Protein AF-A0A2P6QGP0-F1 (afdb_monomer)

InterPro domains:
  IPR004733 Phosphoribosylformylglycinamidine cyclo-ligase [PTHR10520] (2-162)
  IPR010918 PurM-like, C-terminal domain [PF02769] (57-157)
  IPR016188 PurM-like, N-terminal domain [PF00586] (2-44)
  IPR036676 PurM-like, C-terminal domain superfamily [G3DSA:3.90.650.10] (51-165)
  IPR036676 PurM-like, C-terminal domain superfamily [SSF56042] (51-163)
  IPR036921 PurM-like, N-terminal domain superfamily [G3DSA:3.30.1330.10] (1-50)
  IPR036921 PurM-like, N-terminal domain superfamily [SSF55326] (2-49)

Solvent-accessible surface area (backbone atoms only — not comparable to full-atom values): 11336 Å² total; per-residue (Å²): 112,66,68,56,53,53,51,55,50,25,59,68,56,75,46,83,86,88,77,85,87,86,84,88,56,88,86,77,51,60,94,95,56,84,88,88,86,87,86,86,88,87,85,79,57,83,91,71,63,75,74,35,77,84,69,55,94,87,67,81,88,82,85,79,89,72,65,45,48,38,94,31,49,64,66,60,55,49,72,58,42,81,59,55,54,78,43,62,41,89,98,46,92,52,24,43,42,58,50,54,64,34,65,62,73,81,63,74,77,68,82,73,101,63,84,81,84,75,60,42,72,36,0,54,73,52,40,54,61,76,44,44,47,90,96,58,79,85,82,89,70,62,88,79,70,55,87,78,49,66,67,59,56,47,46,26,70,69,45,68,49,52,69,71,61,47,31,40,32,16,90

Radius of gyration: 18.66 Å; Cα contacts (8 Å, |Δi|>4): 159; chains: 1; bounding box: 43×44×46 Å

pLDDT: mean 85.74, std 7.28, range [58.62, 94.75]

Secondary structure (DSSP, 8-state):
-HHHHHHHHHHHHT-----------BTTBPTT-------------GGG---STT--TTPPP-PPPPSSSTTS-HHHHHHHH---TTPBPTTSS-BHHHHHTPPPP--TT---SS------TTHHHHHTGGGSPTT-------TTSS---HHHHHHHHHH---HHHHTTT--

Sequence (171 aa):
MVIKGIMDGCQQSDYALLGGETTEMPGFYAEGEYDLSGFVVGIVKKESVIDGKNILAGDVLIGLPSSGVHSNGFLLFLAHSGLSLKDQLLGNSVTLGEALMAPTVIYVKQQGKCEGYHITGGGLTDNIPRVFPKGRGAVIYKEDSWEVPTVFKWIQEVTRISLVLLAGVSN

Mean predicted aligned error: 6.16 Å

Foldseek 3Di:
DVVVVVVVLCVLLVHDDPDDDDDDDPPPDDVPDDDDDDDDDDDDDPVLDQQLPPDDPPDDDDDDDWLAQAPWDVVVLCVQQVDDQQPDQVPDPHGVVNSVPRHTDDCNPPDDPDRDWDAHAQAPVPGQVNRHDPPDGDDDDDPVPDDDDSSVVRSCVRRVDDVVVVRRGGD

Structure (mmCIF, N/CA/C/O backbone):
data_AF-A0A2P6QGP0-F1
#
_entry.id   AF-A0A2P6QGP0-F1
#
loop_
_atom_site.group_PDB
_atom_site.id
_atom_site.type_symbol
_atom_site.label_atom_id
_atom_site.label_alt_id
_atom_site.label_comp_id
_atom_site.label_asym_id
_atom_site.label_entity_id
_atom_site.label_seq_id
_atom_site.pdbx_PDB_ins_code
_atom_site.Cartn_x
_atom_site.Cartn_y
_atom_site.Cartn_z
_atom_site.occupancy
_atom_site.B_iso_or_equiv
_atom_site.auth_seq_id
_atom_site.auth_comp_id
_atom_site.auth_asym_id
_atom_site.auth_atom_id
_atom_site.pdbx_PDB_model_num
ATOM 1 N N . MET A 1 1 ? 9.609 -17.717 -7.842 1.00 73.69 1 MET A N 1
ATOM 2 C CA . MET A 1 1 ? 9.683 -16.262 -7.582 1.00 73.69 1 MET A CA 1
ATOM 3 C C . MET A 1 1 ? 8.361 -15.744 -7.017 1.00 73.69 1 MET A C 1
ATOM 5 O O . MET A 1 1 ? 8.373 -15.256 -5.899 1.00 73.69 1 MET A O 1
ATOM 9 N N . VAL A 1 2 ? 7.228 -15.975 -7.699 1.00 89.00 2 VAL A N 1
ATOM 10 C CA . VAL A 1 2 ? 5.877 -15.574 -7.239 1.00 89.00 2 VAL A CA 1
ATOM 11 C C . VAL A 1 2 ? 5.445 -16.265 -5.939 1.00 89.00 2 VAL A C 1
ATOM 13 O O . VAL A 1 2 ? 5.204 -15.587 -4.949 1.00 89.00 2 VAL A O 1
ATOM 16 N N . ILE A 1 3 ? 5.433 -17.606 -5.900 1.00 90.38 3 ILE A N 1
ATOM 17 C CA . ILE A 1 3 ? 5.014 -18.364 -4.702 1.00 90.38 3 ILE A CA 1
ATOM 18 C C . ILE A 1 3 ? 5.820 -17.968 -3.460 1.00 90.38 3 ILE A C 1
ATOM 20 O O . ILE A 1 3 ? 5.251 -17.787 -2.390 1.00 90.38 3 ILE A O 1
ATOM 24 N N . LYS A 1 4 ? 7.134 -17.759 -3.613 1.00 92.81 4 LYS A N 1
ATOM 25 C CA . LYS A 1 4 ? 7.990 -17.283 -2.521 1.00 92.81 4 LYS A CA 1
ATOM 26 C C . LYS A 1 4 ? 7.521 -15.921 -1.992 1.00 92.81 4 LYS A C 1
ATOM 28 O O . LYS A 1 4 ? 7.357 -15.787 -0.792 1.00 92.81 4 LYS A O 1
ATOM 33 N N . GLY A 1 5 ? 7.241 -14.955 -2.869 1.00 93.62 5 GLY A N 1
ATOM 34 C CA . GLY A 1 5 ? 6.728 -13.644 -2.455 1.00 93.62 5 GLY A CA 1
ATOM 35 C C . GLY A 1 5 ? 5.377 -13.723 -1.735 1.00 93.62 5 GLY A C 1
ATOM 36 O O . GLY A 1 5 ? 5.172 -13.028 -0.743 1.00 93.62 5 GLY A O 1
ATOM 37 N N . ILE A 1 6 ? 4.483 -14.617 -2.176 1.00 94.75 6 ILE A N 1
ATOM 38 C CA . ILE A 1 6 ? 3.208 -14.879 -1.486 1.00 94.75 6 ILE A CA 1
ATOM 39 C C . ILE A 1 6 ? 3.473 -15.430 -0.081 1.00 94.75 6 ILE A C 1
ATOM 41 O O . ILE A 1 6 ? 2.920 -14.923 0.892 1.00 94.75 6 ILE A O 1
ATOM 45 N N . MET A 1 7 ? 4.354 -16.428 0.042 1.00 93.56 7 MET A N 1
ATOM 46 C CA . MET A 1 7 ? 4.725 -17.010 1.335 1.00 93.56 7 MET A CA 1
ATOM 47 C C . MET A 1 7 ? 5.372 -15.982 2.272 1.00 93.56 7 MET A C 1
ATOM 49 O O . MET A 1 7 ? 5.006 -15.922 3.446 1.00 93.56 7 MET A O 1
ATOM 53 N N . ASP A 1 8 ? 6.271 -15.142 1.757 1.00 94.50 8 ASP A N 1
ATOM 54 C CA . ASP A 1 8 ? 6.914 -14.067 2.518 1.00 94.50 8 ASP A CA 1
ATOM 55 C C . ASP A 1 8 ? 5.864 -13.054 3.026 1.00 94.50 8 ASP A C 1
ATOM 57 O O . ASP A 1 8 ? 5.942 -12.580 4.163 1.00 94.50 8 ASP A O 1
ATOM 61 N N . GLY A 1 9 ? 4.842 -12.745 2.219 1.00 94.25 9 GLY A N 1
ATOM 62 C CA . GLY A 1 9 ? 3.718 -11.889 2.614 1.00 94.25 9 GLY A CA 1
ATOM 63 C C . GLY A 1 9 ? 2.802 -12.525 3.668 1.00 94.25 9 GLY A C 1
ATOM 64 O O . GLY A 1 9 ? 2.415 -11.869 4.642 1.00 94.25 9 GLY A O 1
ATOM 65 N N . CYS A 1 10 ? 2.505 -13.820 3.529 1.00 94.56 10 CYS A N 1
ATOM 66 C CA . CYS A 1 10 ? 1.780 -14.601 4.534 1.00 94.56 10 CYS A CA 1
ATOM 67 C C . CYS A 1 10 ? 2.520 -14.592 5.880 1.00 94.56 10 CYS A C 1
ATOM 69 O O . CYS A 1 10 ? 1.917 -14.306 6.913 1.00 94.56 10 CYS A O 1
ATOM 71 N N . GLN A 1 11 ? 3.839 -14.802 5.869 1.00 93.19 11 GLN A N 1
ATOM 72 C CA . GLN A 1 11 ? 4.672 -14.785 7.073 1.00 93.19 11 GLN A CA 1
ATOM 73 C C . GLN A 1 11 ? 4.710 -13.402 7.747 1.00 93.19 11 GLN A C 1
ATOM 75 O O . GLN A 1 11 ? 4.628 -13.292 8.976 1.00 93.19 11 GLN A O 1
ATOM 80 N N . GLN A 1 12 ? 4.802 -12.324 6.963 1.00 93.31 12 GLN A N 1
ATOM 81 C CA . GLN A 1 12 ? 4.716 -10.957 7.487 1.00 93.31 12 GLN A CA 1
ATOM 82 C C . GLN A 1 12 ? 3.365 -10.694 8.164 1.00 93.31 12 GLN A C 1
ATOM 84 O O . GLN A 1 12 ? 3.342 -10.098 9.243 1.00 93.31 12 GLN A O 1
ATOM 89 N N . SER A 1 13 ? 2.278 -11.204 7.579 1.00 91.25 13 SER A N 1
ATOM 90 C CA . SER A 1 13 ? 0.901 -11.059 8.077 1.00 91.25 13 SER A CA 1
ATOM 91 C C . SER A 1 13 ? 0.525 -12.004 9.221 1.00 91.25 13 SER A C 1
ATOM 93 O O . SER A 1 13 ? -0.535 -11.827 9.806 1.00 91.25 13 SER A O 1
ATOM 95 N N . ASP A 1 14 ? 1.365 -12.993 9.543 1.00 91.38 14 ASP A N 1
ATOM 96 C CA . ASP A 1 14 ? 1.015 -14.105 10.445 1.00 91.38 14 ASP A CA 1
ATOM 97 C C . ASP A 1 14 ? -0.212 -14.911 9.966 1.00 91.38 14 ASP A C 1
ATOM 99 O O . ASP A 1 14 ? -1.048 -15.366 10.745 1.00 91.38 14 ASP A O 1
ATOM 103 N N . TYR A 1 15 ? -0.335 -15.072 8.645 1.00 91.81 15 TYR A N 1
ATOM 104 C CA . TYR A 1 15 ? -1.400 -15.837 7.999 1.00 91.81 15 TYR A CA 1
ATOM 105 C C . TYR A 1 15 ? -0.872 -17.135 7.396 1.00 91.81 15 TYR A C 1
ATOM 107 O O . TYR A 1 15 ? 0.263 -17.217 6.927 1.00 91.81 15 TYR A O 1
ATOM 115 N N . ALA A 1 16 ? -1.733 -18.150 7.360 1.00 92.31 16 ALA A N 1
ATOM 116 C CA . ALA A 1 16 ? -1.457 -19.405 6.676 1.00 92.31 16 ALA A CA 1
ATOM 117 C C . ALA A 1 16 ? -1.901 -19.332 5.207 1.00 92.31 16 ALA A C 1
ATOM 119 O O . ALA A 1 16 ? -3.026 -18.926 4.910 1.00 92.31 16 ALA A O 1
ATOM 120 N N . LEU A 1 17 ? -1.041 -19.784 4.290 1.00 92.62 17 LEU A N 1
ATOM 121 C CA . LEU A 1 17 ? -1.421 -20.022 2.899 1.00 92.62 17 LEU A CA 1
ATOM 122 C C . LEU A 1 17 ? -2.140 -21.373 2.810 1.00 92.62 17 LEU A C 1
ATOM 124 O O . LEU A 1 17 ? -1.508 -22.421 2.916 1.00 92.62 17 LEU A O 1
ATOM 128 N N . LEU A 1 18 ? -3.463 -21.344 2.645 1.00 93.50 18 LEU A N 1
ATOM 129 C CA . LEU A 1 18 ? -4.287 -22.561 2.630 1.00 93.50 18 LEU A CA 1
ATOM 130 C C . LEU A 1 18 ? -4.237 -23.312 1.295 1.00 93.50 18 LEU A C 1
ATOM 132 O O . LEU A 1 18 ? -4.478 -24.515 1.253 1.00 93.50 18 LEU A O 1
ATOM 136 N N . GLY A 1 19 ? -3.934 -22.608 0.210 1.00 91.62 19 GLY A N 1
ATOM 137 C CA . GLY A 1 19 ? -3.873 -23.172 -1.128 1.00 91.62 19 GLY A CA 1
ATOM 138 C C . GLY A 1 19 ? -3.822 -22.084 -2.191 1.00 91.62 19 GLY A C 1
ATOM 139 O O . GLY A 1 19 ? -3.839 -20.892 -1.887 1.00 91.62 19 GLY A O 1
ATOM 140 N N . GLY A 1 20 ? -3.756 -22.519 -3.441 1.00 89.94 20 GLY A N 1
ATOM 141 C CA . GLY A 1 20 ? -3.785 -21.670 -4.621 1.00 89.94 20 GLY A CA 1
ATOM 142 C C . GLY A 1 20 ? -3.928 -22.532 -5.868 1.00 89.94 20 GLY A C 1
ATOM 143 O O . GLY A 1 20 ? -3.678 -23.737 -5.826 1.00 89.94 20 GLY A O 1
ATOM 144 N N . GLU A 1 21 ? -4.331 -21.908 -6.965 1.00 90.56 21 GLU A N 1
ATOM 145 C CA . GLU A 1 21 ? -4.449 -22.547 -8.271 1.00 90.56 21 GLU A CA 1
ATOM 146 C C . GLU A 1 21 ? -3.576 -21.795 -9.275 1.00 90.56 21 GLU A C 1
ATOM 148 O O . GLU A 1 21 ? -3.313 -20.601 -9.125 1.00 90.56 21 GLU A O 1
ATOM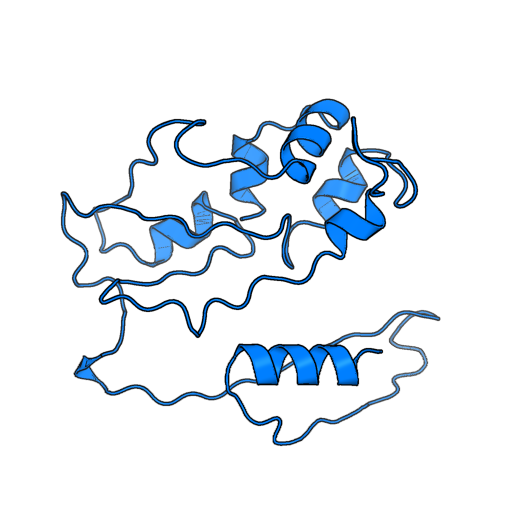 153 N N . THR A 1 22 ? -3.064 -22.507 -10.273 1.00 87.88 22 THR A N 1
ATOM 154 C CA . THR A 1 22 ? -2.336 -21.910 -11.393 1.00 87.88 22 THR A CA 1
ATOM 155 C C . THR A 1 22 ? -3.017 -22.360 -12.666 1.00 87.88 22 THR A C 1
ATOM 157 O O . THR A 1 22 ? -3.167 -23.559 -12.894 1.00 87.88 22 THR A O 1
ATOM 160 N N . THR A 1 23 ? -3.412 -21.392 -13.484 1.00 84.88 23 THR A N 1
ATOM 161 C CA . THR A 1 23 ? -4.119 -21.644 -14.736 1.00 84.88 23 THR A CA 1
ATOM 162 C C . THR A 1 23 ? -3.325 -21.041 -15.876 1.00 84.88 23 THR A C 1
ATOM 164 O O . THR A 1 23 ? -2.982 -19.861 -15.848 1.00 84.88 23 THR A O 1
ATOM 167 N N . GLU A 1 24 ? -3.057 -21.846 -16.897 1.00 83.50 24 GLU A N 1
ATOM 168 C CA . GLU A 1 24 ? -2.460 -21.375 -18.140 1.00 83.50 24 GLU A CA 1
ATOM 169 C C . GLU A 1 24 ? -3.579 -21.069 -19.138 1.00 83.50 24 GLU A C 1
ATOM 171 O O . GLU A 1 24 ? -4.389 -21.936 -19.468 1.00 83.50 24 GLU A O 1
ATOM 176 N N . MET A 1 25 ? -3.643 -19.823 -19.612 1.00 84.19 25 MET A N 1
ATOM 177 C CA . MET A 1 25 ? -4.639 -19.371 -20.591 1.00 84.19 25 MET A CA 1
ATOM 178 C C . MET A 1 25 ? -3.948 -18.937 -21.894 1.00 84.19 25 MET A C 1
ATOM 180 O O . MET A 1 25 ? -3.853 -17.735 -22.171 1.00 84.19 25 MET A O 1
ATOM 184 N N . PRO A 1 26 ? -3.428 -19.890 -22.696 1.00 77.44 26 PRO A N 1
ATOM 185 C CA . PRO A 1 26 ? -2.756 -19.572 -23.951 1.00 77.44 26 PRO A CA 1
ATOM 186 C C . PRO A 1 26 ? -3.716 -18.852 -24.906 1.00 77.44 26 PRO A C 1
ATOM 188 O O . PRO A 1 26 ? -4.833 -19.308 -25.148 1.00 77.44 26 PRO A O 1
ATOM 191 N N . GLY A 1 27 ? -3.281 -17.707 -25.435 1.00 81.75 27 GLY A N 1
ATOM 192 C CA . GLY A 1 27 ? -4.082 -16.847 -26.313 1.00 81.75 27 GLY A CA 1
ATOM 193 C C . GLY A 1 27 ? -4.949 -15.807 -25.595 1.00 81.75 27 GLY A C 1
ATOM 194 O O . GLY A 1 27 ? -5.520 -14.957 -26.274 1.00 81.75 27 GLY A O 1
ATOM 195 N N . PHE A 1 28 ? -5.036 -15.839 -24.259 1.00 88.69 28 PHE A N 1
ATOM 196 C CA . PHE A 1 28 ? -5.668 -14.770 -23.477 1.00 88.69 28 PHE A CA 1
ATOM 197 C C . PHE A 1 28 ? -4.643 -13.729 -23.008 1.00 88.69 28 PHE A C 1
ATOM 199 O O . PHE A 1 28 ? -4.840 -12.538 -23.229 1.00 88.69 28 PHE A O 1
ATOM 206 N N . TYR A 1 29 ? -3.537 -14.182 -22.410 1.00 88.12 29 TYR A N 1
ATOM 207 C CA . TYR A 1 29 ? -2.413 -13.322 -22.026 1.00 88.12 29 TYR A CA 1
ATOM 208 C C . TYR A 1 29 ? -1.354 -13.276 -23.130 1.00 88.12 29 TYR A C 1
ATOM 210 O O . TYR A 1 29 ? -1.130 -14.277 -23.821 1.00 88.12 29 TYR A O 1
ATOM 218 N N . ALA A 1 30 ? -0.701 -12.121 -23.298 1.00 90.25 30 ALA A N 1
ATOM 219 C CA . ALA A 1 30 ? 0.443 -12.007 -24.193 1.00 90.25 30 ALA A CA 1
ATOM 220 C C . ALA A 1 30 ? 1.643 -12.805 -23.654 1.00 90.25 30 ALA A C 1
ATOM 222 O O . ALA A 1 30 ? 1.703 -13.182 -22.482 1.00 90.25 30 ALA A O 1
ATOM 223 N N . GLU A 1 31 ? 2.617 -13.077 -24.522 1.00 87.94 31 GLU A N 1
ATOM 224 C CA . GLU A 1 31 ? 3.816 -13.812 -24.125 1.00 87.94 31 GLU A CA 1
ATOM 225 C C . GLU A 1 31 ? 4.570 -13.068 -23.010 1.00 87.94 31 GLU A C 1
ATOM 227 O O . GLU A 1 31 ? 4.950 -11.908 -23.162 1.00 87.94 31 GLU A O 1
ATOM 232 N N . GLY A 1 32 ? 4.779 -13.748 -21.880 1.00 86.31 32 GLY A N 1
ATOM 233 C CA . GLY A 1 32 ? 5.443 -13.185 -20.702 1.00 86.31 32 GLY A CA 1
ATOM 234 C C . GLY A 1 32 ? 4.531 -12.404 -19.748 1.00 86.31 32 GLY A C 1
ATOM 235 O O . GLY A 1 32 ? 5.001 -12.003 -18.683 1.00 86.31 32 GLY A O 1
ATOM 236 N N . GLU A 1 33 ? 3.250 -12.223 -20.074 1.00 89.06 33 GLU A N 1
ATOM 237 C CA . GLU A 1 33 ? 2.264 -11.612 -19.180 1.00 89.06 33 GLU A CA 1
ATOM 238 C C . GLU A 1 33 ? 1.555 -12.666 -18.323 1.00 89.06 33 GLU A C 1
ATOM 240 O O . GLU A 1 33 ? 1.291 -13.789 -18.757 1.00 89.06 33 GLU A O 1
ATOM 245 N N . TYR A 1 34 ? 1.238 -12.297 -17.085 1.00 90.00 34 TYR A N 1
ATOM 246 C CA . TYR A 1 34 ? 0.447 -13.116 -16.177 1.00 90.00 34 TYR A CA 1
ATOM 247 C C . TYR A 1 34 ? -0.363 -12.226 -15.239 1.00 90.00 34 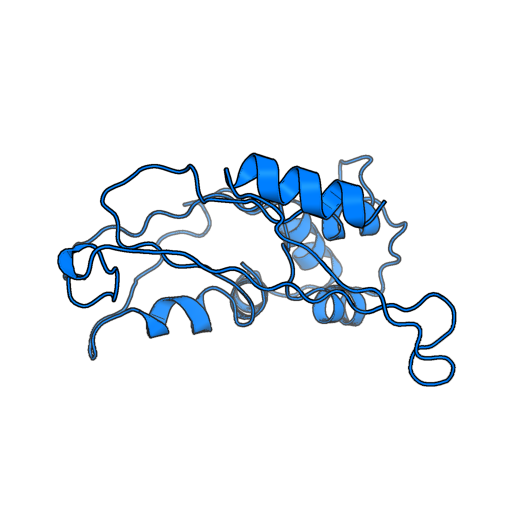TYR A C 1
ATOM 249 O O . TYR A 1 34 ? 0.023 -11.090 -14.958 1.00 90.00 34 TYR A O 1
ATOM 257 N N . ASP A 1 35 ? -1.461 -12.772 -14.725 1.00 90.44 35 ASP A N 1
ATOM 258 C CA . ASP A 1 35 ? -2.237 -12.155 -13.655 1.00 90.44 35 ASP A CA 1
ATOM 259 C C . ASP A 1 35 ? -2.000 -12.885 -12.330 1.00 90.44 35 ASP A C 1
ATOM 261 O O . ASP A 1 35 ? -1.762 -14.097 -12.289 1.00 90.44 35 ASP A O 1
ATOM 265 N N . LEU A 1 36 ? -2.053 -12.131 -11.236 1.00 91.56 36 LEU A N 1
ATOM 266 C CA . LEU A 1 36 ? -1.955 -12.651 -9.884 1.00 91.56 36 LEU A CA 1
ATOM 267 C C . LEU A 1 36 ? -3.094 -12.083 -9.048 1.00 91.56 36 LEU A C 1
ATOM 269 O O . LEU A 1 36 ? -3.083 -10.922 -8.648 1.00 91.56 36 LEU A O 1
ATOM 273 N N . SER A 1 37 ? -4.024 -12.962 -8.704 1.00 92.00 37 SER A N 1
ATOM 274 C CA . SER A 1 37 ? -5.130 -12.665 -7.805 1.00 92.00 37 SER A CA 1
ATOM 275 C C . SER A 1 37 ? -4.995 -13.467 -6.512 1.00 92.00 37 SER A C 1
ATOM 277 O O . SER A 1 37 ? -4.519 -14.602 -6.507 1.00 92.00 37 SER A O 1
ATOM 279 N N . GLY A 1 38 ? -5.414 -12.869 -5.397 1.00 92.12 38 GLY A N 1
ATOM 280 C CA . GLY A 1 38 ? -5.358 -13.481 -4.072 1.00 92.12 38 GLY A CA 1
ATOM 281 C C . GLY A 1 38 ? -6.653 -13.274 -3.298 1.00 92.12 38 GLY A C 1
ATOM 282 O O . GLY A 1 38 ? -7.368 -12.295 -3.506 1.00 92.12 38 GLY A O 1
ATOM 283 N N . PHE A 1 39 ? -6.942 -14.195 -2.382 1.00 94.25 39 PHE A N 1
ATOM 284 C CA . PHE A 1 39 ? -8.095 -14.129 -1.491 1.00 94.25 39 PHE A CA 1
ATOM 285 C C . PHE A 1 39 ? -7.638 -14.262 -0.038 1.00 94.25 39 PHE A C 1
ATOM 287 O O . PHE A 1 39 ? -6.814 -15.118 0.283 1.00 94.25 39 PHE A O 1
ATOM 294 N N . VAL A 1 40 ? -8.186 -13.423 0.842 1.00 93.56 40 VAL A N 1
ATOM 295 C CA . VAL A 1 40 ? -7.909 -13.445 2.281 1.00 93.56 40 VAL A CA 1
ATOM 296 C C . VAL A 1 40 ? -9.218 -13.490 3.058 1.00 93.56 40 VAL A C 1
ATOM 298 O O . VAL A 1 40 ? -10.176 -12.793 2.726 1.00 93.56 40 VAL A O 1
ATOM 301 N N . VAL A 1 41 ? -9.249 -14.302 4.114 1.00 94.00 41 VAL A N 1
ATOM 302 C CA . VAL A 1 41 ? -10.358 -14.357 5.067 1.00 94.00 41 VAL A CA 1
ATOM 303 C C . VAL A 1 41 ? -9.830 -14.073 6.468 1.00 94.00 41 VAL A C 1
ATOM 305 O O . VAL A 1 41 ? -8.768 -14.559 6.850 1.00 94.00 41 VAL A O 1
ATOM 308 N N . GLY A 1 42 ? -10.570 -13.273 7.229 1.00 91.69 42 GLY A N 1
ATOM 309 C CA . GLY A 1 42 ? -10.249 -12.920 8.608 1.00 91.69 42 GLY A CA 1
ATOM 310 C C . GLY A 1 42 ? -11.503 -12.924 9.475 1.00 91.69 42 GLY A C 1
ATOM 311 O O . GLY A 1 42 ? -12.623 -12.873 8.966 1.00 91.69 42 GLY A O 1
ATOM 312 N N . ILE A 1 43 ? -11.315 -12.996 10.791 1.00 92.88 43 ILE A N 1
ATOM 313 C CA . ILE A 1 43 ? -12.402 -12.983 11.774 1.00 92.88 43 ILE A CA 1
ATOM 314 C C . ILE A 1 43 ? -12.165 -11.818 12.727 1.00 92.88 43 ILE A C 1
ATOM 316 O O . ILE A 1 43 ? -11.068 -11.648 13.254 1.00 92.88 43 ILE A O 1
ATOM 320 N N . VAL A 1 44 ? -13.211 -11.036 12.976 1.00 91.75 44 VAL A N 1
ATOM 321 C CA . VAL A 1 44 ? -13.198 -9.919 13.921 1.00 91.75 44 VAL A CA 1
ATOM 322 C C . VAL A 1 44 ? -14.4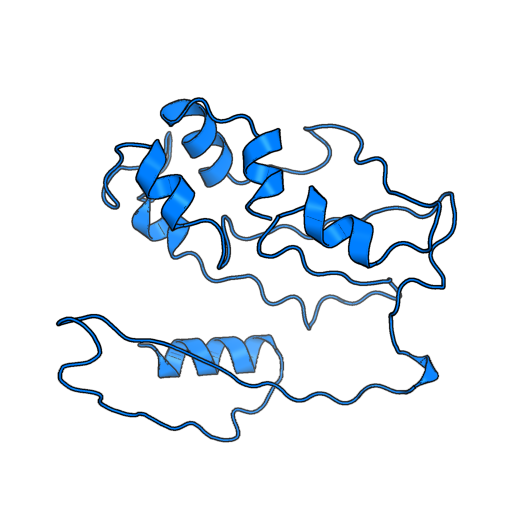11 -10.022 14.838 1.00 91.75 44 VAL A C 1
ATOM 324 O O . VAL A 1 44 ? -15.486 -10.461 14.426 1.00 91.75 44 VAL A O 1
ATOM 327 N N . LYS A 1 45 ? -14.246 -9.633 16.104 1.00 93.38 45 LYS A N 1
ATOM 328 C CA . LYS A 1 45 ? -15.378 -9.493 17.025 1.00 93.38 45 LYS A CA 1
ATOM 329 C C . LYS A 1 45 ? -16.262 -8.338 16.564 1.00 93.38 45 LYS A C 1
ATOM 331 O O . LYS A 1 45 ? -15.744 -7.303 16.155 1.00 93.38 45 LYS A O 1
ATOM 336 N N . LYS A 1 46 ? -17.584 -8.481 16.664 1.00 92.56 46 LYS A N 1
ATOM 337 C CA . LYS A 1 46 ? -18.550 -7.487 16.162 1.00 92.56 46 LYS A CA 1
ATOM 338 C C . LYS A 1 46 ? -18.317 -6.090 16.752 1.00 92.56 46 LYS A C 1
ATOM 340 O O . LYS A 1 46 ? -18.427 -5.090 16.060 1.00 92.56 46 LYS A O 1
ATOM 345 N N . GLU A 1 47 ? -17.976 -6.044 18.027 1.00 90.62 47 GLU A N 1
ATOM 346 C CA . GLU A 1 47 ? -17.675 -4.864 18.831 1.00 90.62 47 GLU A CA 1
ATOM 347 C C . GLU A 1 47 ? -16.280 -4.272 18.573 1.00 90.62 47 GLU A C 1
ATOM 349 O O . GLU A 1 47 ? -15.979 -3.185 19.051 1.00 90.62 47 GLU A O 1
ATOM 354 N N . SER A 1 48 ? -15.418 -4.987 17.847 1.00 88.56 48 SER A N 1
ATOM 355 C CA . SER A 1 48 ? -14.081 -4.535 17.436 1.00 88.56 48 SER A CA 1
ATOM 356 C C . SER A 1 48 ? -14.024 -4.151 15.956 1.00 88.56 48 SER A C 1
ATOM 358 O O . SER A 1 48 ? -12.941 -3.885 15.442 1.00 88.56 48 SER A O 1
ATOM 360 N N . VAL A 1 49 ? -15.166 -4.155 15.259 1.00 89.38 49 VAL A N 1
ATOM 361 C CA . VAL A 1 49 ? -15.251 -3.695 13.872 1.00 89.38 49 VAL A CA 1
ATOM 362 C C . VAL A 1 49 ? -14.971 -2.196 13.828 1.00 89.38 49 VAL A C 1
ATOM 364 O O . VAL A 1 49 ? -15.620 -1.414 14.517 1.00 89.38 49 VAL A O 1
ATOM 367 N N . ILE A 1 50 ? -14.009 -1.830 12.990 1.00 88.75 50 ILE A N 1
ATOM 368 C CA . ILE A 1 50 ? -13.651 -0.455 12.648 1.00 88.75 50 ILE A CA 1
ATOM 369 C C . ILE A 1 50 ? -14.499 -0.060 11.437 1.00 88.75 50 ILE A C 1
ATOM 371 O O . ILE A 1 50 ? -14.399 -0.690 10.384 1.00 88.75 50 ILE A O 1
ATOM 375 N N . ASP A 1 51 ? -15.365 0.938 11.597 1.00 88.69 51 ASP A N 1
ATOM 376 C CA . ASP A 1 51 ? -16.273 1.415 10.544 1.00 88.69 51 ASP A CA 1
ATOM 377 C C . ASP A 1 51 ? -16.397 2.948 10.481 1.00 88.69 51 ASP A C 1
ATOM 379 O O . ASP A 1 51 ? -17.277 3.473 9.796 1.00 88.69 51 ASP A O 1
ATOM 383 N N . GLY A 1 52 ? -15.537 3.671 11.206 1.00 89.25 52 GLY A N 1
ATOM 384 C CA . GLY A 1 52 ? -15.460 5.127 11.190 1.00 89.25 52 GLY A CA 1
ATOM 385 C C . GLY A 1 52 ? -16.569 5.864 11.924 1.00 89.25 52 GLY A C 1
ATOM 386 O O . GLY A 1 52 ? -16.488 7.084 12.082 1.00 89.25 52 GLY A O 1
ATOM 387 N N . LYS A 1 53 ? -17.581 5.172 12.463 1.00 89.31 53 LYS A N 1
ATOM 388 C CA . LYS A 1 53 ? -18.682 5.823 13.198 1.00 89.31 53 LYS A CA 1
ATOM 389 C C . LYS A 1 53 ? -18.216 6.573 14.441 1.00 89.31 53 LYS A C 1
ATOM 391 O O . LYS A 1 53 ? -18.866 7.543 14.834 1.00 89.31 53 LYS A O 1
ATOM 396 N N . ASN A 1 54 ? -17.103 6.144 15.033 1.00 89.06 54 ASN A N 1
ATOM 397 C CA . ASN A 1 54 ? -16.543 6.751 16.235 1.00 89.06 54 ASN A CA 1
ATOM 398 C C . ASN A 1 54 ? -15.609 7.931 15.944 1.00 89.06 54 ASN A C 1
ATOM 400 O O . ASN A 1 54 ? -15.109 8.517 16.895 1.00 89.06 54 ASN A O 1
ATOM 404 N N . ILE A 1 55 ? -15.390 8.304 14.674 1.00 91.06 55 ILE A N 1
ATOM 405 C CA . ILE A 1 55 ? -14.566 9.468 14.328 1.00 91.06 55 ILE A CA 1
ATOM 406 C C . ILE A 1 55 ? -15.267 10.751 14.784 1.00 91.06 55 ILE A C 1
ATOM 408 O O . ILE A 1 55 ? -16.385 11.068 14.347 1.00 91.06 55 ILE A O 1
ATOM 412 N N . LEU A 1 56 ? -14.575 11.526 15.614 1.00 91.62 56 LEU A N 1
ATOM 413 C CA . LEU A 1 56 ? -15.015 12.795 16.175 1.00 91.62 56 LEU A CA 1
ATOM 414 C C . LEU A 1 56 ? -14.155 13.962 15.678 1.00 91.62 56 LEU A C 1
ATOM 416 O O . LEU A 1 56 ? -13.029 13.818 15.207 1.00 91.62 56 LEU A O 1
ATOM 420 N N . ALA A 1 57 ? -14.713 15.169 15.777 1.00 91.38 57 ALA A N 1
ATOM 421 C CA . ALA A 1 57 ? -13.936 16.376 15.530 1.00 91.38 57 ALA A CA 1
ATOM 422 C C . ALA A 1 57 ? -12.854 16.520 16.611 1.00 91.38 57 ALA A C 1
ATOM 424 O O . ALA A 1 57 ? -13.156 16.427 17.799 1.00 91.38 57 ALA A O 1
ATOM 425 N N . GLY A 1 58 ? -11.618 16.782 16.185 1.00 90.62 58 GLY A N 1
ATOM 426 C CA . GLY A 1 58 ? -10.451 16.841 17.070 1.00 90.62 58 GLY A CA 1
ATOM 427 C C . GLY A 1 58 ? -9.632 15.551 17.112 1.00 90.62 58 GLY A C 1
ATOM 428 O O . GLY A 1 58 ? -8.533 15.575 17.664 1.00 90.62 58 GLY A O 1
ATOM 429 N N . ASP A 1 59 ? -10.111 14.465 16.495 1.00 90.50 59 ASP A N 1
ATOM 430 C CA . ASP A 1 59 ? -9.299 13.266 16.297 1.00 90.50 59 ASP A CA 1
ATOM 431 C C . ASP A 1 59 ? -8.084 13.562 15.409 1.00 90.50 59 ASP A C 1
ATOM 433 O O . ASP A 1 59 ? -8.114 14.422 14.521 1.00 90.50 59 ASP A O 1
ATOM 437 N N . VAL A 1 60 ? -6.998 12.830 15.656 1.00 88.44 60 VAL A N 1
ATOM 438 C CA . VAL A 1 60 ? -5.722 13.004 14.960 1.00 88.44 60 VAL A CA 1
ATOM 439 C C . VAL A 1 60 ? -5.578 11.947 13.875 1.00 88.44 60 VAL A C 1
ATOM 441 O O . VAL A 1 60 ? -5.728 10.754 14.132 1.00 88.44 60 VAL A O 1
ATOM 444 N N . LEU A 1 61 ? -5.229 12.387 12.666 1.00 88.06 61 LEU A N 1
ATOM 445 C CA . LEU A 1 61 ? -4.855 11.491 11.580 1.00 88.06 61 LEU A CA 1
ATOM 446 C C . LEU A 1 61 ? -3.376 11.112 11.715 1.00 88.06 61 LEU A C 1
ATOM 448 O O . LEU A 1 61 ? -2.511 11.986 11.753 1.00 88.06 61 LEU A O 1
ATOM 452 N N . ILE A 1 62 ? -3.093 9.812 11.772 1.00 87.81 62 ILE A N 1
ATOM 453 C CA . ILE A 1 62 ? -1.732 9.271 11.823 1.00 87.81 62 ILE A CA 1
ATOM 454 C C . ILE A 1 62 ? -1.483 8.506 10.525 1.00 87.81 62 ILE A C 1
ATOM 456 O O . ILE A 1 62 ? -2.196 7.551 10.223 1.00 87.81 62 ILE A O 1
ATOM 460 N N . GLY A 1 63 ? -0.475 8.928 9.763 1.00 88.19 63 GLY A N 1
ATOM 461 C CA . GLY A 1 63 ? -0.013 8.217 8.574 1.00 88.19 63 GLY A CA 1
ATOM 462 C C . GLY A 1 63 ? 1.039 7.172 8.933 1.00 88.19 63 GLY A C 1
ATOM 463 O O . GLY A 1 63 ? 1.954 7.450 9.709 1.00 88.19 63 GLY A O 1
ATOM 464 N N . LEU A 1 64 ? 0.926 5.977 8.355 1.00 89.88 64 LEU A N 1
ATOM 465 C CA . LEU A 1 64 ? 2.000 4.986 8.380 1.00 89.88 64 LEU A CA 1
ATOM 466 C C . LEU A 1 64 ? 2.799 5.091 7.076 1.00 89.88 64 LEU A C 1
ATOM 468 O O . LEU A 1 64 ? 2.188 5.194 6.012 1.00 89.88 64 LEU A O 1
ATOM 472 N N . PRO A 1 65 ? 4.142 5.065 7.131 1.00 90.50 65 PRO A N 1
ATOM 473 C CA . PRO A 1 65 ? 4.963 5.254 5.944 1.00 90.50 65 PRO A CA 1
ATOM 474 C C . PRO A 1 65 ? 4.756 4.115 4.941 1.00 90.50 65 PRO A C 1
ATOM 476 O O . PRO A 1 65 ? 4.652 2.940 5.315 1.00 90.50 65 PRO A O 1
ATOM 479 N N . SER A 1 66 ? 4.712 4.467 3.659 1.00 92.25 66 SER A N 1
ATOM 480 C CA . SER A 1 66 ? 4.725 3.521 2.548 1.00 92.25 66 SER A CA 1
ATOM 481 C C . SER A 1 66 ? 6.156 3.167 2.137 1.00 92.25 66 SER A C 1
ATOM 483 O O . SER A 1 66 ? 7.124 3.810 2.541 1.00 92.25 66 SER A O 1
ATOM 485 N N . SER A 1 67 ? 6.303 2.123 1.323 1.00 91.50 67 SER A N 1
ATOM 486 C CA . SER A 1 67 ? 7.578 1.740 0.704 1.00 91.50 67 SER A CA 1
ATOM 487 C C . SER A 1 67 ? 7.802 2.433 -0.648 1.00 91.50 67 SER A C 1
ATOM 489 O O . SER A 1 67 ? 8.802 2.164 -1.308 1.00 91.50 67 SER A O 1
ATOM 491 N N . GLY A 1 68 ? 6.882 3.305 -1.076 1.00 89.88 68 GLY A N 1
ATOM 492 C CA . GLY A 1 68 ? 6.836 3.886 -2.416 1.00 89.88 68 GLY A CA 1
ATOM 493 C C . GLY A 1 68 ? 5.422 3.826 -2.988 1.00 89.88 68 GLY A C 1
ATOM 494 O O . GLY A 1 68 ? 4.447 4.009 -2.267 1.00 89.88 68 GLY A O 1
ATOM 495 N N . VAL A 1 69 ? 5.299 3.520 -4.279 1.00 89.19 69 VAL A N 1
ATOM 496 C CA . VAL A 1 69 ? 4.019 3.535 -5.020 1.00 89.19 69 VAL A CA 1
ATOM 497 C C . VAL A 1 69 ? 3.031 2.428 -4.618 1.00 89.19 69 VAL A C 1
ATOM 499 O O . VAL A 1 69 ? 1.851 2.487 -4.960 1.00 89.19 69 VAL A O 1
ATOM 502 N N . HIS A 1 70 ? 3.494 1.428 -3.856 1.00 91.75 70 HIS A N 1
ATOM 503 C CA . HIS A 1 70 ? 2.736 0.213 -3.532 1.00 91.75 70 HIS A CA 1
ATOM 504 C C . HIS A 1 70 ? 2.223 -0.472 -4.803 1.00 91.75 70 HIS A C 1
ATOM 506 O O . HIS A 1 70 ? 3.008 -0.712 -5.707 1.00 91.75 70 HIS A O 1
ATOM 512 N N . SER A 1 71 ? 0.941 -0.833 -4.871 1.00 87.19 71 SER A N 1
ATOM 513 C CA . SER A 1 71 ? 0.344 -1.582 -5.976 1.00 87.19 71 SER A CA 1
ATOM 514 C C . SER A 1 71 ? -0.526 -0.728 -6.913 1.00 87.19 71 SER A C 1
ATOM 516 O O . SER A 1 71 ? -1.256 -1.283 -7.732 1.00 87.19 71 SER A O 1
ATOM 518 N N . ASN A 1 72 ? -0.481 0.608 -6.810 1.00 86.31 72 ASN A N 1
ATOM 519 C CA . ASN A 1 72 ? -1.368 1.514 -7.552 1.00 86.31 72 ASN A CA 1
ATOM 520 C C . ASN A 1 72 ? -0.588 2.619 -8.289 1.00 86.31 72 ASN A C 1
ATOM 522 O O . ASN A 1 72 ? 0.472 3.050 -7.854 1.00 86.31 72 ASN A O 1
ATOM 526 N N . GLY A 1 73 ? -1.122 3.098 -9.419 1.00 78.81 73 GLY A N 1
ATOM 527 C CA . GLY A 1 73 ? -0.585 4.268 -10.135 1.00 78.81 73 GLY A CA 1
ATOM 528 C C . GLY A 1 73 ? 0.568 4.013 -11.120 1.00 78.81 73 GLY A C 1
ATOM 529 O O . GLY A 1 73 ? 0.959 4.938 -11.828 1.00 78.81 73 GLY A O 1
ATOM 530 N N . PHE A 1 74 ? 1.060 2.773 -11.253 1.00 79.38 74 PHE A N 1
ATOM 531 C CA . PHE A 1 74 ? 2.191 2.408 -12.130 1.00 79.38 74 PHE A CA 1
ATOM 532 C C . PHE A 1 74 ? 2.096 2.949 -13.559 1.00 79.38 74 PHE A C 1
ATOM 534 O O . PHE A 1 74 ? 3.026 3.580 -14.061 1.00 79.38 74 PHE A O 1
ATOM 541 N N . LEU A 1 75 ? 0.958 2.704 -14.216 1.00 75.19 75 LEU A N 1
ATOM 542 C CA . LEU A 1 75 ? 0.751 3.086 -15.612 1.00 75.19 75 LEU A CA 1
ATOM 543 C C . LEU A 1 75 ? 0.754 4.602 -15.790 1.00 75.19 75 LEU A C 1
ATOM 545 O O . LEU A 1 75 ? 1.276 5.094 -16.787 1.00 75.19 75 LEU A O 1
ATOM 549 N N . LEU A 1 76 ? 0.217 5.347 -14.817 1.00 75.62 76 LEU A N 1
ATOM 550 C CA . LEU A 1 76 ? 0.222 6.804 -14.873 1.00 75.62 76 LEU A CA 1
ATOM 551 C C . LEU A 1 76 ? 1.658 7.334 -14.852 1.00 75.62 76 LEU A C 1
ATOM 553 O O . LEU A 1 76 ? 1.995 8.206 -15.654 1.00 75.62 76 LEU A O 1
ATOM 557 N N . PHE A 1 77 ? 2.502 6.778 -13.980 1.00 76.00 77 PHE A N 1
ATOM 558 C CA . PHE A 1 77 ? 3.895 7.197 -13.846 1.00 76.00 77 PHE A CA 1
ATOM 559 C C . PHE A 1 77 ? 4.715 6.879 -15.091 1.00 76.00 77 PHE A C 1
ATOM 561 O O . PHE A 1 77 ? 5.467 7.733 -15.556 1.00 76.00 77 PHE A O 1
ATOM 568 N N . LEU A 1 78 ? 4.534 5.699 -15.686 1.00 78.69 78 LEU A N 1
ATOM 569 C CA . LEU A 1 78 ? 5.231 5.342 -16.923 1.00 78.69 78 LEU A CA 1
ATOM 570 C C . LEU A 1 78 ? 4.750 6.179 -18.115 1.00 78.69 78 LEU A C 1
ATOM 572 O O . LEU A 1 78 ? 5.568 6.665 -18.890 1.00 78.69 78 LEU A O 1
ATOM 576 N N . ALA A 1 79 ? 3.442 6.421 -18.234 1.00 79.50 79 ALA A N 1
ATOM 577 C CA . ALA A 1 79 ? 2.879 7.148 -19.371 1.00 79.50 79 ALA A CA 1
ATOM 578 C C . ALA A 1 79 ? 3.291 8.630 -19.425 1.00 79.50 79 ALA A C 1
ATOM 580 O O . ALA A 1 79 ? 3.445 9.178 -20.513 1.00 79.50 79 ALA A O 1
ATOM 581 N N . HIS A 1 80 ? 3.470 9.285 -18.273 1.00 74.44 80 HIS A N 1
ATOM 582 C CA . HIS A 1 80 ? 3.726 10.732 -18.209 1.00 74.44 80 HIS A CA 1
ATOM 583 C C . HIS A 1 80 ? 5.198 11.101 -18.037 1.00 74.44 80 HIS A C 1
ATOM 585 O O . HIS A 1 80 ? 5.549 12.275 -18.133 1.00 74.44 80 HIS A O 1
ATOM 591 N N . SER A 1 81 ? 6.056 10.125 -17.749 1.00 73.06 81 SER A N 1
ATOM 592 C CA . SER A 1 81 ? 7.460 10.392 -17.455 1.00 73.06 81 SER A CA 1
ATOM 593 C C . SER A 1 81 ? 8.361 10.377 -18.680 1.00 73.06 81 SER A C 1
ATOM 595 O O . SER A 1 81 ? 9.379 11.062 -18.684 1.00 73.06 81 SER A O 1
ATOM 597 N N . GLY A 1 82 ? 8.012 9.599 -19.710 1.00 78.25 82 GLY A N 1
ATOM 598 C CA . GLY A 1 82 ? 8.937 9.311 -20.809 1.00 78.25 82 GLY A CA 1
ATOM 599 C C . GLY A 1 82 ? 10.192 8.555 -20.353 1.00 78.25 82 GLY A C 1
ATOM 600 O O . GLY A 1 82 ? 11.163 8.489 -21.104 1.00 78.25 82 GLY A O 1
ATOM 601 N N . LEU A 1 83 ? 10.175 8.010 -19.132 1.00 78.75 83 LEU A N 1
ATOM 602 C CA . LEU A 1 83 ? 11.299 7.329 -18.508 1.00 78.75 83 LEU A CA 1
ATOM 603 C C . LEU A 1 83 ? 11.247 5.832 -18.793 1.00 78.75 83 LEU A C 1
ATOM 605 O O . LEU A 1 83 ? 10.189 5.203 -18.857 1.00 78.75 83 LEU A O 1
ATOM 609 N N . SER A 1 84 ? 12.429 5.256 -18.933 1.00 85.75 84 SER A N 1
ATOM 610 C CA . SER A 1 84 ? 12.640 3.822 -18.981 1.00 85.75 84 SER A CA 1
ATOM 611 C C . SER A 1 84 ? 12.705 3.255 -17.566 1.00 85.75 84 SER A C 1
ATOM 613 O O . SER A 1 84 ? 13.230 3.877 -16.646 1.00 85.75 84 SER A O 1
ATOM 615 N N . LEU A 1 85 ? 12.282 1.999 -17.394 1.00 86.75 85 LEU A N 1
ATOM 616 C CA . LEU A 1 85 ? 12.460 1.261 -16.134 1.00 86.75 85 LEU A CA 1
ATOM 617 C C . LEU A 1 85 ? 13.933 1.154 -15.699 1.00 86.75 85 LEU A C 1
ATOM 619 O O . LEU A 1 85 ? 14.207 0.843 -14.545 1.00 86.75 85 LEU A O 1
ATOM 623 N N . LYS A 1 86 ? 14.876 1.388 -16.617 1.00 88.62 86 LYS A N 1
ATOM 624 C CA . LYS A 1 86 ? 16.320 1.338 -16.360 1.00 88.62 86 LYS A CA 1
ATOM 625 C C . LYS A 1 86 ? 16.909 2.672 -15.901 1.00 88.62 86 LYS A C 1
ATOM 627 O O . LYS A 1 86 ? 18.078 2.698 -15.525 1.00 88.62 86 LYS A O 1
ATOM 632 N N . ASP A 1 87 ? 16.139 3.756 -15.949 1.00 86.12 87 ASP A N 1
ATOM 633 C CA . ASP A 1 87 ? 16.628 5.070 -15.545 1.00 86.12 87 ASP A CA 1
ATOM 634 C C . ASP A 1 87 ? 16.846 5.099 -14.031 1.00 86.12 87 ASP A C 1
ATOM 636 O O . ASP A 1 87 ? 16.049 4.558 -13.264 1.00 86.12 87 ASP A O 1
ATOM 640 N N . GLN A 1 88 ? 17.955 5.694 -13.598 1.00 85.19 88 GLN A N 1
ATOM 641 C CA . GLN A 1 88 ? 18.312 5.784 -12.184 1.00 85.19 88 GLN A CA 1
ATOM 642 C C . GLN A 1 88 ? 17.573 6.936 -11.503 1.00 85.19 88 GLN A C 1
A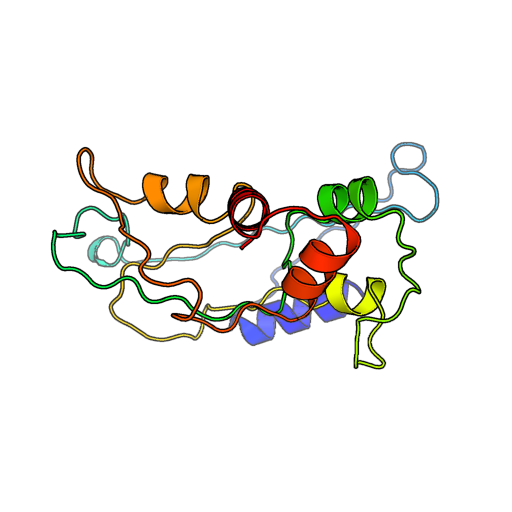TOM 644 O O . GLN A 1 88 ? 17.424 8.023 -12.068 1.00 85.19 88 GLN A O 1
ATOM 649 N N . LEU A 1 89 ? 17.143 6.705 -10.262 1.00 74.88 89 LEU A N 1
ATOM 650 C CA . LEU A 1 89 ? 16.597 7.752 -9.410 1.00 74.88 89 LEU A CA 1
ATOM 651 C C . LEU A 1 89 ? 17.687 8.777 -9.063 1.00 74.88 89 LEU A C 1
ATOM 653 O O . LEU A 1 89 ? 18.841 8.427 -8.813 1.00 74.88 89 LEU A O 1
ATOM 657 N N . LEU A 1 90 ? 17.316 10.058 -9.006 1.00 70.81 90 LEU A N 1
ATOM 658 C CA . LEU A 1 90 ? 18.248 11.135 -8.658 1.00 70.81 90 LEU A CA 1
ATOM 659 C C . LEU A 1 90 ? 18.931 10.866 -7.308 1.00 70.81 90 LEU A C 1
ATOM 661 O O . LEU A 1 90 ? 18.273 10.703 -6.282 1.00 70.81 90 LEU A O 1
ATOM 665 N N . GLY A 1 91 ? 20.265 10.821 -7.324 1.00 69.75 91 GLY A N 1
ATOM 666 C CA . GLY A 1 91 ? 21.083 10.604 -6.128 1.00 69.75 91 GLY A CA 1
ATOM 667 C C . GLY A 1 91 ? 21.081 9.171 -5.585 1.00 69.75 91 GLY A C 1
ATOM 668 O O . GLY A 1 91 ? 21.552 8.963 -4.469 1.00 69.75 91 GLY A O 1
ATOM 669 N N . ASN A 1 92 ? 20.575 8.188 -6.336 1.00 69.12 92 ASN A N 1
ATOM 670 C CA . ASN A 1 92 ? 20.508 6.793 -5.906 1.00 69.12 92 ASN A CA 1
ATOM 671 C C . ASN A 1 92 ? 20.940 5.842 -7.040 1.00 69.12 92 ASN A C 1
ATOM 673 O O . ASN A 1 92 ? 20.728 6.117 -8.215 1.00 69.12 92 ASN A O 1
ATOM 677 N N . SER A 1 93 ? 21.543 4.704 -6.694 1.00 79.94 93 SER A N 1
ATOM 678 C CA . 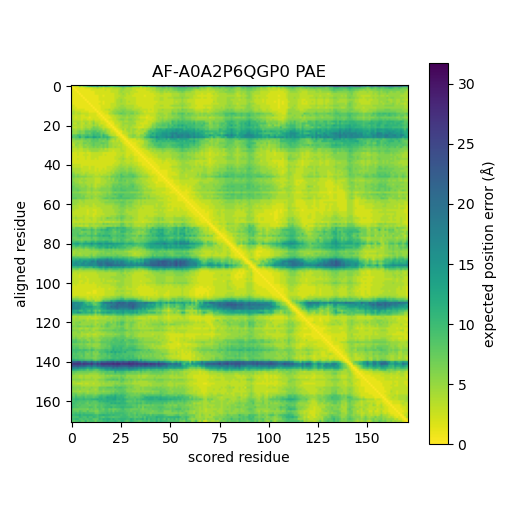SER A 1 93 ? 21.834 3.623 -7.643 1.00 79.94 93 SER A CA 1
ATOM 679 C C . SER A 1 93 ? 20.599 2.790 -8.009 1.00 79.94 93 SER A C 1
ATOM 681 O O . SER A 1 93 ? 20.687 1.954 -8.902 1.00 79.94 93 SER A O 1
ATOM 683 N N . VAL A 1 94 ? 19.475 2.991 -7.311 1.00 85.88 94 VAL A N 1
ATOM 684 C CA . VAL A 1 94 ? 18.194 2.318 -7.564 1.00 85.88 94 VAL A CA 1
ATOM 685 C C . VAL A 1 94 ? 17.548 2.862 -8.840 1.00 85.88 94 VAL A C 1
ATOM 687 O O . VAL A 1 94 ? 17.402 4.072 -9.023 1.00 85.88 94 VAL A O 1
ATOM 690 N N . THR A 1 95 ? 17.143 1.953 -9.716 1.00 88.81 95 THR A N 1
ATOM 691 C CA . THR A 1 95 ? 16.422 2.234 -10.960 1.00 88.81 95 THR A CA 1
ATOM 692 C C . THR A 1 95 ? 14.933 2.478 -10.721 1.00 88.81 95 THR A C 1
ATOM 694 O O . THR A 1 95 ? 14.367 2.059 -9.709 1.00 88.81 95 THR A O 1
ATOM 697 N N . LEU A 1 96 ? 14.257 3.111 -11.683 1.00 85.44 96 LEU A N 1
ATOM 698 C CA . LEU A 1 96 ? 12.807 3.283 -11.653 1.00 85.44 96 LEU A CA 1
ATOM 699 C C . LEU A 1 96 ? 12.086 1.938 -11.508 1.00 85.44 96 LEU A C 1
ATOM 701 O O . LEU A 1 96 ? 11.171 1.815 -10.699 1.00 85.44 96 LEU A O 1
ATOM 705 N N . GLY A 1 97 ? 12.515 0.917 -12.252 1.00 87.75 97 GLY A N 1
ATOM 706 C CA . GLY A 1 97 ? 11.941 -0.421 -12.167 1.00 87.75 97 GLY A CA 1
ATOM 707 C C . GLY A 1 97 ? 12.050 -1.012 -10.765 1.00 87.75 97 GLY A C 1
ATOM 708 O O . GLY A 1 97 ? 11.063 -1.517 -10.244 1.00 87.75 97 GLY A O 1
ATOM 709 N N . GLU A 1 98 ? 13.207 -0.895 -10.116 1.00 89.75 98 GLU A N 1
ATOM 710 C CA . GLU A 1 98 ? 13.397 -1.372 -8.739 1.00 89.75 98 GLU A CA 1
ATOM 711 C C . GLU A 1 98 ? 12.539 -0.599 -7.730 1.00 89.75 98 GLU A C 1
ATOM 713 O O . GLU A 1 98 ? 11.948 -1.205 -6.838 1.00 89.75 98 GLU A O 1
ATOM 718 N N . ALA A 1 99 ? 12.427 0.722 -7.887 1.00 87.50 99 ALA A N 1
ATOM 719 C CA . ALA A 1 99 ? 11.622 1.562 -7.005 1.00 87.50 99 ALA A CA 1
ATOM 720 C C . ALA A 1 99 ? 10.116 1.295 -7.140 1.00 87.50 99 ALA A C 1
ATOM 722 O O . ALA A 1 99 ? 9.399 1.287 -6.141 1.00 87.50 99 ALA A O 1
ATOM 723 N N . LEU A 1 100 ? 9.637 1.055 -8.363 1.00 87.00 100 LEU A N 1
ATOM 724 C CA . LEU A 1 100 ? 8.252 0.659 -8.619 1.00 87.00 100 LEU A CA 1
ATOM 725 C C . LEU A 1 100 ? 7.985 -0.761 -8.097 1.00 87.00 100 LEU A C 1
ATOM 727 O O . LEU A 1 100 ? 6.946 -1.012 -7.502 1.00 87.00 100 LEU A O 1
ATOM 731 N N . MET A 1 101 ? 8.936 -1.682 -8.247 1.00 89.94 101 MET A N 1
ATOM 732 C CA . MET A 1 101 ? 8.792 -3.071 -7.794 1.00 89.94 101 MET A CA 1
ATOM 733 C C . MET A 1 101 ? 8.995 -3.263 -6.282 1.00 89.94 101 MET A C 1
ATOM 735 O O . MET A 1 101 ? 8.947 -4.400 -5.803 1.00 89.94 101 MET A O 1
ATOM 739 N N . ALA A 1 102 ? 9.213 -2.186 -5.519 1.00 91.38 102 ALA A N 1
ATOM 740 C CA . ALA A 1 102 ? 9.281 -2.244 -4.065 1.00 91.38 102 ALA A CA 1
ATOM 741 C C . ALA A 1 102 ? 7.982 -2.862 -3.498 1.00 91.38 102 ALA A C 1
ATOM 743 O O . ALA A 1 102 ? 6.893 -2.337 -3.749 1.00 91.38 102 ALA A O 1
ATOM 744 N N . PRO A 1 103 ? 8.053 -3.969 -2.727 1.00 92.56 103 PRO A N 1
ATOM 745 C CA . PRO A 1 103 ? 6.858 -4.629 -2.212 1.00 92.56 103 PRO A CA 1
ATOM 746 C C . PRO A 1 103 ? 5.996 -3.694 -1.358 1.00 92.56 103 PRO A C 1
ATOM 748 O O . PRO A 1 103 ? 6.512 -2.885 -0.583 1.00 92.56 103 PRO A O 1
ATOM 751 N N . THR A 1 104 ? 4.674 -3.835 -1.469 1.00 94.06 104 THR A N 1
ATOM 752 C CA . THR A 1 104 ? 3.720 -3.111 -0.615 1.00 94.06 104 THR A CA 1
ATOM 753 C C . THR A 1 104 ? 3.936 -3.491 0.850 1.00 94.06 104 THR A C 1
ATOM 755 O O . THR A 1 104 ? 4.109 -4.666 1.175 1.00 94.06 104 THR A O 1
ATOM 758 N N . VAL A 1 105 ? 3.925 -2.496 1.739 1.00 94.12 105 VAL A N 1
ATOM 759 C CA . VAL A 1 105 ? 4.106 -2.721 3.179 1.00 94.12 105 VAL A CA 1
ATOM 760 C C . VAL A 1 105 ? 2.882 -3.434 3.754 1.00 94.12 105 VAL A C 1
ATOM 762 O O . VAL A 1 105 ? 1.744 -3.045 3.507 1.00 94.12 105 VAL A O 1
ATOM 765 N N . ILE A 1 106 ? 3.119 -4.465 4.565 1.00 93.25 106 ILE A N 1
ATOM 766 C CA . ILE A 1 106 ? 2.071 -5.205 5.272 1.00 93.25 106 ILE A CA 1
ATOM 767 C C . ILE A 1 106 ? 1.941 -4.654 6.695 1.00 93.25 106 ILE A C 1
ATOM 769 O O . ILE A 1 106 ? 2.814 -4.850 7.539 1.00 93.25 106 ILE A O 1
ATOM 773 N N . TYR A 1 107 ? 0.823 -3.982 6.977 1.00 91.69 107 TYR A N 1
ATOM 774 C CA . TYR A 1 107 ? 0.597 -3.286 8.251 1.00 91.69 107 TYR A CA 1
ATOM 775 C C . TYR A 1 107 ? -0.090 -4.134 9.336 1.00 91.69 107 TYR A C 1
ATOM 777 O O . TYR A 1 107 ? -0.355 -3.622 10.417 1.00 91.69 107 TYR A O 1
ATOM 785 N N . VAL A 1 108 ? -0.354 -5.426 9.097 1.00 89.19 108 VAL A N 1
ATOM 786 C CA . VAL A 1 108 ? -1.155 -6.296 9.993 1.00 89.19 108 VAL A CA 1
ATOM 787 C C . VAL A 1 108 ? -0.647 -6.314 11.443 1.00 89.19 108 VAL A C 1
ATOM 789 O O . VAL A 1 108 ? -1.442 -6.369 12.376 1.00 89.19 108 VAL A O 1
ATOM 792 N N . LYS A 1 109 ? 0.673 -6.240 11.650 1.00 84.62 109 LYS A N 1
ATOM 793 C CA . LYS A 1 109 ? 1.297 -6.276 12.986 1.00 84.62 109 LYS A CA 1
ATOM 794 C C . LYS A 1 109 ? 1.403 -4.908 13.670 1.00 84.62 109 LYS A C 1
ATOM 796 O O . LYS A 1 109 ? 1.833 -4.851 14.821 1.00 84.62 109 LYS A O 1
ATOM 801 N N . GLN A 1 110 ? 1.047 -3.819 12.989 1.00 80.19 110 GLN A N 1
ATOM 802 C CA . GLN A 1 110 ? 1.089 -2.479 13.573 1.00 80.19 110 GLN A CA 1
ATOM 803 C C . GLN A 1 110 ? -0.034 -2.357 14.606 1.00 80.19 110 GLN A C 1
ATOM 805 O O . GLN A 1 110 ? -1.214 -2.454 14.277 1.00 80.19 110 GLN A O 1
ATOM 810 N N . GLN A 1 111 ? 0.341 -2.208 15.876 1.00 60.44 111 GLN A N 1
ATOM 811 C CA . GLN A 1 111 ? -0.609 -2.215 16.984 1.00 60.44 111 GLN A CA 1
ATOM 812 C C . GLN A 1 111 ? -1.110 -0.810 17.318 1.00 60.44 111 GLN A C 1
ATOM 814 O O . GLN A 1 111 ? -0.327 0.127 17.452 1.00 60.44 111 GLN A O 1
ATOM 819 N N . GLY A 1 112 ? -2.419 -0.689 17.541 1.00 64.88 112 GLY A N 1
ATOM 820 C CA . GLY A 1 112 ? -3.051 0.514 18.071 1.00 64.88 112 GLY A CA 1
ATOM 821 C C . GLY A 1 112 ? -4.560 0.335 18.220 1.00 64.88 112 GLY A C 1
ATOM 822 O O . GLY A 1 112 ? -5.191 -0.358 17.427 1.00 64.88 112 GLY A O 1
ATOM 823 N N . LYS A 1 113 ? -5.160 0.964 19.239 1.00 66.94 113 LYS A N 1
ATOM 824 C CA . LYS A 1 113 ? -6.611 1.209 19.256 1.00 66.94 113 LYS A CA 1
ATOM 825 C C . LYS A 1 113 ? -6.880 2.420 18.371 1.00 66.94 113 LYS A C 1
ATOM 827 O O . LYS A 1 113 ? -7.019 3.531 18.874 1.00 66.94 113 LYS A O 1
ATOM 832 N N . CYS A 1 114 ? -6.863 2.215 17.065 1.00 73.12 114 CYS A N 1
ATOM 833 C CA . CYS A 1 114 ? -7.130 3.262 16.094 1.00 73.12 114 CYS A CA 1
ATOM 834 C C . CYS A 1 114 ? -8.150 2.783 15.072 1.00 73.12 114 CYS 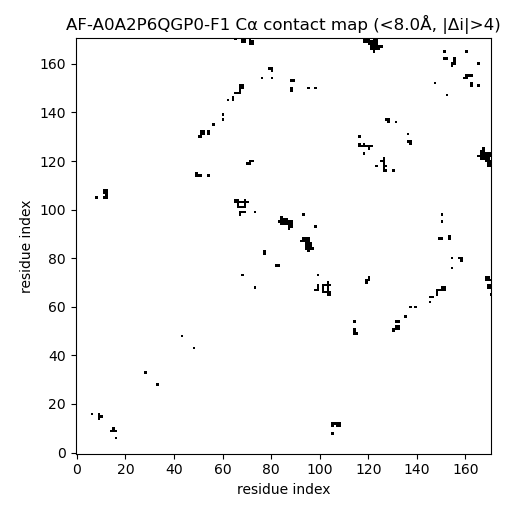A C 1
ATOM 836 O O . CYS A 1 114 ? -8.274 1.591 14.795 1.00 73.12 114 CYS A O 1
ATOM 838 N N . GLU A 1 115 ? -8.874 3.740 14.509 1.00 76.88 115 GLU A N 1
ATOM 839 C CA . GLU A 1 115 ? -9.603 3.513 13.276 1.00 76.88 115 GLU A CA 1
ATOM 840 C C . GLU A 1 115 ? -8.557 3.442 12.143 1.00 76.88 115 GLU A C 1
ATOM 842 O O . GLU A 1 115 ? -7.823 4.405 11.914 1.00 76.88 115 GLU A O 1
ATOM 847 N N . GLY A 1 116 ? -8.401 2.276 11.511 1.00 77.75 116 GLY A N 1
ATOM 848 C CA . GLY A 1 116 ? -7.363 2.009 10.510 1.00 77.75 116 GLY A CA 1
ATOM 849 C C . GLY A 1 116 ? -7.919 1.965 9.089 1.00 77.75 116 GLY A C 1
ATOM 850 O O . GLY A 1 116 ? -8.888 1.254 8.828 1.00 77.75 116 GLY A O 1
ATOM 851 N N . TYR A 1 117 ? -7.274 2.680 8.163 1.00 85.31 117 TYR A N 1
ATOM 852 C CA . TYR A 1 117 ? -7.731 2.820 6.777 1.00 85.31 117 TYR A CA 1
ATOM 853 C C . TYR A 1 117 ? -6.581 2.695 5.790 1.00 85.31 117 TYR A C 1
ATOM 855 O O . TYR A 1 117 ? -5.477 3.172 6.044 1.00 85.31 117 TYR A O 1
ATOM 863 N N . HIS A 1 118 ? -6.848 2.051 4.656 1.00 90.00 118 HIS A N 1
ATOM 864 C CA . HIS A 1 118 ? -5.836 1.765 3.651 1.00 90.00 118 HIS A CA 1
ATOM 865 C C . HIS A 1 118 ? -5.958 2.731 2.473 1.00 90.00 118 HIS A C 1
ATOM 867 O O . HIS A 1 118 ? -7.025 2.853 1.871 1.00 90.00 118 HIS A O 1
ATOM 873 N N . ILE A 1 119 ? -4.856 3.398 2.134 1.00 90.19 119 ILE A N 1
ATOM 874 C CA . ILE A 1 119 ? -4.773 4.248 0.950 1.00 90.19 119 ILE A CA 1
ATOM 875 C C . ILE A 1 119 ? -4.344 3.384 -0.236 1.00 90.19 119 ILE A C 1
ATOM 877 O O . ILE A 1 119 ? -3.270 2.791 -0.221 1.00 90.19 119 ILE A O 1
ATOM 881 N N . THR A 1 120 ? -5.208 3.283 -1.246 1.00 89.00 120 THR A N 1
ATOM 882 C CA . THR A 1 120 ? -4.991 2.448 -2.440 1.00 89.00 120 THR A CA 1
ATOM 883 C C . THR A 1 120 ? -5.245 3.274 -3.706 1.00 89.00 120 THR A C 1
ATOM 885 O O . THR A 1 120 ? -4.896 4.454 -3.742 1.00 89.00 120 THR A O 1
ATOM 888 N N . GLY A 1 121 ? -5.843 2.699 -4.756 1.00 87.12 121 GLY A N 1
ATOM 889 C CA . GLY A 1 121 ? -6.247 3.448 -5.945 1.00 87.12 121 GLY A CA 1
ATOM 890 C C . GLY A 1 121 ? -7.151 4.633 -5.582 1.00 87.12 121 GLY A C 1
ATOM 891 O O . GLY A 1 121 ? -7.993 4.530 -4.689 1.00 87.12 121 GLY A O 1
ATOM 892 N N . GLY A 1 122 ? -6.927 5.776 -6.237 1.00 85.50 122 GLY A N 1
ATOM 893 C CA . GLY A 1 122 ? -7.591 7.048 -5.912 1.00 85.50 122 GLY A CA 1
ATOM 894 C C . GLY A 1 122 ? -6.943 7.828 -4.756 1.00 85.50 122 GLY A C 1
ATOM 895 O O . GLY A 1 122 ? -7.372 8.937 -4.442 1.00 85.50 122 GLY A O 1
ATOM 896 N N . GLY A 1 123 ? -5.903 7.269 -4.128 1.00 89.19 123 GLY A N 1
ATOM 897 C CA . GLY A 1 123 ? -5.050 7.965 -3.170 1.00 89.19 123 GLY A CA 1
ATOM 898 C C . GLY A 1 123 ? -5.779 8.535 -1.952 1.00 89.19 123 GLY A C 1
ATOM 899 O O . GLY A 1 123 ? -6.825 8.030 -1.531 1.00 89.19 123 GLY A O 1
ATOM 900 N N . LEU A 1 124 ? -5.211 9.580 -1.354 1.00 88.25 124 LEU A N 1
ATOM 901 C CA . LEU A 1 124 ? -5.733 10.234 -0.153 1.00 88.25 124 LEU A CA 1
ATOM 902 C C . LEU A 1 124 ? -7.122 10.839 -0.388 1.00 88.25 124 LEU A C 1
ATOM 904 O O . LEU A 1 124 ? -7.984 10.758 0.486 1.00 88.25 124 LEU A O 1
ATOM 908 N N . THR A 1 125 ? -7.357 11.429 -1.562 1.00 86.62 125 THR A N 1
ATOM 909 C CA . THR A 1 125 ? -8.591 12.173 -1.857 1.00 86.62 125 THR A CA 1
ATOM 910 C C . THR A 1 125 ? -9.817 11.279 -2.002 1.00 86.62 125 THR A C 1
ATOM 912 O O . THR A 1 125 ? -10.914 11.721 -1.670 1.00 86.62 125 THR A O 1
ATOM 915 N N . ASP A 1 126 ? -9.651 10.037 -2.455 1.00 88.81 126 ASP A N 1
ATOM 916 C CA . ASP A 1 126 ? -10.749 9.077 -2.593 1.00 88.81 126 ASP A CA 1
ATOM 917 C C . ASP A 1 126 ? -10.879 8.174 -1.357 1.00 88.81 126 ASP A C 1
ATOM 919 O O . ASP A 1 126 ? -11.980 7.936 -0.861 1.00 88.81 126 ASP A O 1
ATOM 923 N N . ASN A 1 127 ? -9.761 7.698 -0.797 1.00 90.94 127 ASN A N 1
ATOM 924 C CA . ASN A 1 127 ? -9.813 6.716 0.289 1.00 90.94 127 ASN A CA 1
ATOM 925 C C . ASN A 1 127 ? -10.175 7.338 1.645 1.00 90.94 127 ASN A C 1
ATOM 927 O O . ASN A 1 127 ? -10.929 6.726 2.401 1.00 90.94 127 ASN A O 1
ATOM 931 N N . ILE A 1 128 ? -9.700 8.552 1.955 1.00 89.00 128 ILE A N 1
ATOM 932 C CA . ILE A 1 128 ? -9.971 9.188 3.255 1.00 89.00 128 ILE A CA 1
ATOM 933 C C . ILE A 1 128 ? -11.461 9.512 3.424 1.00 89.00 128 ILE A C 1
ATOM 935 O O . ILE A 1 128 ? -12.019 9.128 4.442 1.00 89.00 128 ILE A O 1
ATOM 939 N N . PRO A 1 129 ? -12.179 10.153 2.485 1.00 89.12 129 PRO A N 1
ATOM 940 C CA . PRO A 1 129 ? -13.579 10.512 2.730 1.00 89.12 129 PRO A CA 1
ATOM 941 C C . PRO A 1 129 ? -14.530 9.323 2.931 1.00 89.12 129 PRO A C 1
ATOM 943 O O . PRO A 1 129 ? -15.543 9.478 3.610 1.00 89.12 129 PRO A O 1
ATOM 946 N N . ARG A 1 130 ? -14.215 8.136 2.386 1.00 88.56 130 ARG A N 1
ATOM 947 C CA . ARG A 1 130 ? -15.065 6.925 2.461 1.00 88.56 130 ARG A CA 1
ATOM 948 C C . ARG A 1 130 ? -15.343 6.453 3.883 1.00 88.56 130 ARG A C 1
ATOM 950 O O . ARG A 1 130 ? -16.312 5.733 4.109 1.00 88.56 130 ARG A O 1
ATOM 957 N N . VAL A 1 131 ? -14.478 6.831 4.813 1.00 87.56 131 VAL A N 1
ATOM 958 C CA . VAL A 1 131 ? -14.499 6.321 6.181 1.00 87.56 131 VAL A CA 1
ATOM 959 C C . VAL A 1 131 ? -15.041 7.344 7.171 1.00 87.56 131 VAL A C 1
ATOM 961 O O . VAL A 1 131 ? -15.384 7.003 8.297 1.00 87.56 131 VAL A O 1
ATOM 964 N N . PHE A 1 132 ? -15.167 8.606 6.754 1.00 89.25 132 PHE A N 1
ATOM 965 C CA . PHE A 1 132 ? -15.685 9.656 7.617 1.00 89.25 132 PHE A CA 1
ATOM 966 C C . PHE A 1 132 ? -17.216 9.606 7.678 1.00 89.25 132 PHE A C 1
ATOM 968 O O . PHE A 1 132 ? -17.888 9.476 6.650 1.00 89.25 132 PHE A O 1
ATOM 975 N N . PRO A 1 133 ? -17.805 9.805 8.869 1.00 89.94 133 PRO A N 1
ATOM 976 C CA . PRO A 1 133 ? -19.229 10.062 8.993 1.00 89.94 133 PRO A CA 1
ATOM 977 C C . PRO A 1 133 ? -19.648 11.279 8.164 1.00 89.94 133 PRO A C 1
ATOM 979 O O . PRO A 1 133 ? -18.905 12.255 8.028 1.00 89.94 133 PRO A O 1
ATOM 982 N N . LYS A 1 134 ? -20.883 11.254 7.653 1.00 90.44 134 LYS A N 1
ATOM 983 C CA . LYS A 1 134 ? -21.437 12.349 6.846 1.00 90.44 134 LYS A CA 1
ATOM 984 C C . LYS A 1 134 ? -21.277 13.699 7.558 1.00 90.44 134 LYS A C 1
ATOM 986 O O . LYS A 1 134 ? -21.656 13.846 8.717 1.00 90.44 134 LYS A O 1
ATOM 991 N N . GLY A 1 135 ? -20.774 14.693 6.826 1.00 89.81 135 GLY A N 1
ATOM 992 C CA . GLY A 1 135 ? -20.556 16.048 7.341 1.00 89.81 135 GLY A CA 1
ATOM 993 C C . GLY A 1 135 ? -19.233 16.236 8.087 1.00 89.81 135 GLY A C 1
ATOM 994 O O . GLY A 1 135 ? -19.028 17.293 8.676 1.00 89.81 135 GLY A O 1
ATOM 995 N N . ARG A 1 136 ? -18.339 15.240 8.063 1.00 89.50 136 ARG A N 1
ATOM 996 C CA . ARG A 1 136 ? -16.967 15.344 8.569 1.00 89.50 136 ARG A CA 1
ATOM 997 C C . ARG A 1 136 ? -15.958 15.145 7.443 1.00 89.50 136 ARG A C 1
ATOM 999 O O . ARG A 1 136 ? -16.277 14.591 6.395 1.00 89.50 136 ARG A O 1
ATOM 1006 N N . GLY A 1 137 ? -14.740 15.604 7.690 1.00 88.94 137 GLY A N 1
ATOM 1007 C CA . GLY A 1 137 ? -13.590 15.401 6.822 1.00 88.94 137 GLY A CA 1
ATO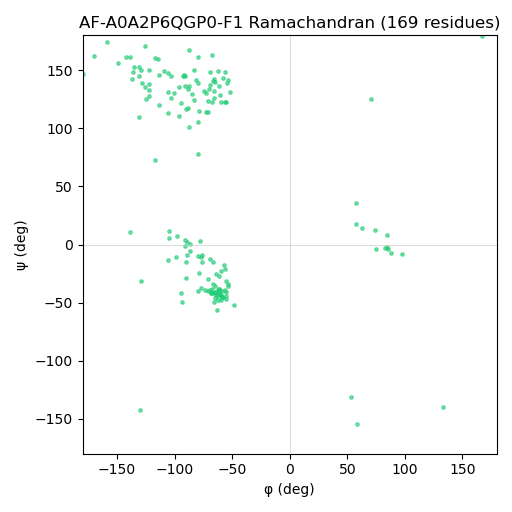M 1008 C C . GLY A 1 137 ? -12.300 15.578 7.611 1.00 88.94 137 GLY A C 1
ATOM 1009 O O . GLY A 1 137 ? -12.330 15.958 8.784 1.00 88.94 137 GLY A O 1
ATOM 1010 N N . ALA A 1 138 ? -11.177 15.307 6.957 1.00 88.94 138 ALA A N 1
ATOM 1011 C CA . ALA A 1 138 ? -9.853 15.529 7.513 1.00 88.94 138 ALA A CA 1
ATOM 1012 C C . ALA A 1 138 ? -9.230 16.788 6.911 1.00 88.94 138 ALA A C 1
ATOM 1014 O O . ALA A 1 138 ? -9.393 17.068 5.723 1.00 88.94 138 ALA A O 1
ATOM 1015 N N . VAL A 1 139 ? -8.463 17.510 7.724 1.00 87.56 139 VAL A N 1
ATOM 1016 C CA . VAL A 1 139 ? -7.512 18.503 7.229 1.00 87.56 139 VAL A CA 1
ATOM 1017 C C . VAL A 1 139 ? -6.125 17.903 7.378 1.00 87.56 139 VAL A C 1
ATOM 1019 O O . VAL A 1 139 ? -5.663 17.656 8.491 1.00 87.56 139 VAL A O 1
ATOM 1022 N N . ILE A 1 140 ? -5.475 17.639 6.250 1.00 82.69 140 ILE A N 1
ATOM 1023 C CA . ILE A 1 140 ? -4.112 17.117 6.221 1.00 82.69 140 ILE A CA 1
ATOM 1024 C C . ILE A 1 140 ? -3.180 18.328 6.257 1.00 82.69 140 ILE A C 1
ATOM 1026 O O . ILE A 1 140 ? -3.040 19.052 5.271 1.00 82.69 140 ILE A O 1
ATOM 1030 N N . TYR A 1 141 ? -2.622 18.614 7.432 1.00 66.31 141 TYR A N 1
ATOM 1031 C CA . TYR A 1 141 ? -1.752 19.769 7.633 1.00 66.31 141 TYR A CA 1
ATOM 1032 C C . TYR A 1 141 ? -0.304 19.449 7.247 1.00 66.31 141 TYR A C 1
ATOM 1034 O O . TYR A 1 141 ? 0.279 18.525 7.796 1.00 66.31 141 TYR A O 1
ATOM 1042 N N . LYS A 1 142 ? 0.281 20.329 6.419 1.00 61.56 142 LYS A N 1
ATOM 1043 C CA . LYS A 1 142 ? 1.699 20.434 6.016 1.00 61.56 142 LYS A CA 1
ATOM 1044 C C . LYS A 1 142 ? 2.217 19.334 5.086 1.00 61.56 142 LYS A C 1
ATOM 1046 O O . LYS A 1 142 ? 2.233 18.163 5.446 1.00 61.56 142 LYS A O 1
ATOM 1051 N N . GLU A 1 143 ? 2.772 19.775 3.954 1.00 58.62 143 GLU A N 1
ATOM 1052 C CA . GLU A 1 143 ? 3.596 18.967 3.038 1.00 58.62 143 GLU A CA 1
ATOM 1053 C C . GLU A 1 143 ? 4.812 18.335 3.751 1.00 58.62 143 GLU A C 1
ATOM 1055 O O . GLU A 1 143 ? 5.298 17.298 3.317 1.00 58.62 143 GLU A O 1
ATOM 1060 N N . ASP A 1 144 ? 5.228 18.893 4.897 1.00 68.62 144 ASP A N 1
ATOM 1061 C CA . ASP A 1 144 ? 6.345 18.402 5.719 1.00 68.62 144 ASP A CA 1
ATOM 1062 C C . ASP A 1 144 ? 5.918 17.526 6.914 1.00 68.62 144 ASP A C 1
ATOM 1064 O O . ASP A 1 144 ? 6.726 17.249 7.801 1.00 68.62 144 ASP A O 1
ATOM 1068 N N . SER A 1 145 ? 4.639 17.150 7.030 1.00 81.06 145 SER A N 1
ATOM 1069 C CA . SER A 1 145 ? 4.181 16.337 8.173 1.00 81.06 145 SER A CA 1
ATOM 1070 C C . SER A 1 145 ? 4.568 14.859 8.067 1.00 81.06 145 SER A C 1
ATOM 1072 O O . SER A 1 145 ? 4.551 14.151 9.075 1.00 81.06 145 SER A O 1
ATOM 1074 N N . TRP A 1 146 ? 4.977 14.407 6.881 1.00 85.19 146 TRP A N 1
ATOM 1075 C CA . TRP A 1 146 ? 5.616 13.116 6.659 1.00 85.19 146 TRP A CA 1
ATOM 1076 C C . TRP A 1 146 ? 6.708 13.237 5.598 1.00 85.19 146 TRP A C 1
ATOM 1078 O O . TRP A 1 146 ? 6.743 14.170 4.796 1.00 85.19 146 TRP A O 1
ATOM 1088 N N . GLU A 1 147 ? 7.610 12.264 5.580 1.00 85.88 147 GLU A N 1
ATOM 1089 C CA . GLU A 1 147 ? 8.607 12.172 4.528 1.00 85.88 147 GLU A CA 1
ATOM 1090 C C . GLU A 1 147 ? 7.982 11.563 3.270 1.00 85.88 147 GLU A C 1
ATOM 1092 O O . GLU A 1 147 ? 7.579 10.401 3.261 1.00 85.88 147 GLU A O 1
ATOM 1097 N N . VAL A 1 148 ? 7.906 12.349 2.195 1.00 87.31 148 VAL A N 1
ATOM 1098 C CA . VAL A 1 148 ? 7.497 11.841 0.880 1.00 87.31 148 VAL A CA 1
ATOM 1099 C C . VAL A 1 148 ? 8.613 10.948 0.313 1.00 87.31 148 VAL A C 1
ATOM 1101 O O . VAL A 1 148 ? 9.739 11.444 0.150 1.00 87.31 148 VAL A O 1
ATOM 1104 N N . PRO A 1 149 ? 8.329 9.672 -0.030 1.00 87.31 149 PRO A N 1
ATOM 1105 C CA . PRO A 1 149 ? 9.318 8.771 -0.617 1.00 87.31 149 PRO A CA 1
ATOM 1106 C C . PRO A 1 149 ? 10.003 9.360 -1.857 1.00 87.31 149 PRO A C 1
ATOM 1108 O O . PRO A 1 149 ? 9.360 9.986 -2.703 1.00 87.31 149 PRO A O 1
ATOM 1111 N N . THR A 1 150 ? 11.308 9.111 -2.003 1.00 86.00 150 THR A N 1
ATOM 1112 C CA . THR A 1 150 ? 12.146 9.676 -3.080 1.00 86.00 150 THR A CA 1
ATOM 1113 C C . THR A 1 150 ? 11.591 9.420 -4.479 1.00 86.00 150 THR A C 1
ATOM 1115 O O . THR A 1 150 ? 11.703 10.285 -5.344 1.00 86.00 150 THR A O 1
ATOM 1118 N N . VAL A 1 151 ? 10.935 8.275 -4.697 1.00 85.31 151 VAL A N 1
ATOM 1119 C CA . VAL A 1 151 ? 10.312 7.941 -5.986 1.00 85.31 151 VAL A CA 1
ATOM 1120 C C . VAL A 1 151 ? 9.258 8.973 -6.408 1.00 85.31 151 VAL A C 1
ATOM 1122 O O . VAL A 1 151 ? 9.239 9.369 -7.568 1.00 85.31 151 VAL A O 1
ATOM 1125 N N . PHE A 1 152 ? 8.441 9.490 -5.484 1.00 86.75 152 PHE A N 1
ATOM 1126 C CA . PHE A 1 152 ? 7.421 10.493 -5.813 1.00 86.75 152 PHE A CA 1
ATOM 1127 C C . PHE A 1 152 ? 8.023 11.868 -6.085 1.00 86.75 152 PHE A C 1
ATOM 1129 O O . PHE A 1 152 ? 7.591 12.543 -7.016 1.00 86.75 152 PHE A O 1
ATOM 1136 N N . LYS A 1 153 ? 9.045 12.264 -5.316 1.00 86.00 153 LYS A N 1
ATOM 1137 C CA . LYS A 1 153 ? 9.789 13.514 -5.553 1.00 86.00 153 LYS A CA 1
ATOM 1138 C C . LYS A 1 153 ? 10.428 13.503 -6.941 1.00 86.00 153 LYS A C 1
ATOM 1140 O O . LYS A 1 153 ? 10.292 14.452 -7.702 1.00 86.00 153 LYS A O 1
ATOM 1145 N N . TRP A 1 154 ? 11.042 12.383 -7.304 1.00 82.12 154 TRP A N 1
ATOM 1146 C CA . TRP A 1 154 ? 11.647 12.202 -8.617 1.00 82.12 154 TRP A CA 1
ATOM 1147 C C . TRP A 1 154 ? 10.616 12.209 -9.752 1.00 82.12 154 TRP A C 1
ATOM 1149 O O . TRP A 1 154 ? 10.799 12.912 -10.744 1.00 82.12 154 TRP A O 1
ATOM 1159 N N . ILE A 1 155 ? 9.499 11.487 -9.592 1.00 80.81 155 ILE A N 1
ATOM 1160 C CA . ILE A 1 155 ? 8.384 11.522 -10.550 1.00 80.81 155 ILE A CA 1
ATOM 1161 C C . ILE A 1 155 ? 7.911 12.964 -10.736 1.00 80.81 155 ILE A C 1
ATOM 1163 O O . ILE A 1 155 ? 7.759 13.405 -11.873 1.00 80.81 155 ILE A O 1
ATOM 1167 N N . GLN A 1 156 ? 7.712 13.715 -9.653 1.00 85.19 156 GLN A N 1
ATOM 1168 C CA . GLN A 1 156 ? 7.324 15.122 -9.717 1.00 85.19 156 GLN A CA 1
ATOM 1169 C C . GLN A 1 156 ? 8.340 15.958 -10.510 1.00 85.19 156 GLN A C 1
ATOM 1171 O O . GLN A 1 156 ? 7.931 16.745 -11.362 1.00 85.19 156 GLN A O 1
ATOM 1176 N N . GLU A 1 157 ? 9.642 15.786 -10.278 1.00 84.50 157 GLU A N 1
ATOM 1177 C CA . GLU A 1 157 ? 10.684 16.545 -10.981 1.00 84.50 157 GLU A CA 1
ATOM 1178 C C . GLU A 1 157 ? 10.714 16.257 -12.487 1.00 84.50 157 GLU A C 1
ATOM 1180 O O . GLU A 1 157 ? 10.798 17.190 -13.291 1.00 84.50 157 GLU A O 1
ATOM 1185 N N . VAL A 1 158 ? 10.594 14.988 -12.887 1.00 80.38 158 VAL A N 1
ATOM 1186 C CA . VAL A 1 158 ? 10.690 14.607 -14.303 1.00 80.38 158 VAL A CA 1
ATOM 1187 C C . VAL A 1 158 ? 9.388 14.866 -15.062 1.00 80.38 158 VAL A C 1
ATOM 1189 O O . VAL A 1 158 ? 9.410 15.347 -16.194 1.00 80.38 158 VAL A O 1
ATOM 1192 N N . THR A 1 159 ? 8.241 14.585 -14.444 1.00 78.62 159 THR A N 1
ATOM 1193 C CA . THR A 1 159 ? 6.924 14.683 -15.103 1.00 78.62 159 THR A CA 1
ATOM 1194 C C . THR A 1 159 ? 6.278 16.060 -14.954 1.00 78.62 159 THR A C 1
ATOM 1196 O O . THR A 1 159 ? 5.317 16.371 -15.656 1.00 78.62 159 THR A O 1
ATOM 1199 N N . ARG A 1 160 ? 6.777 16.888 -14.024 1.00 82.50 160 ARG A N 1
ATOM 1200 C CA . ARG A 1 160 ? 6.149 18.142 -13.565 1.00 82.50 160 ARG A CA 1
ATOM 1201 C C . ARG A 1 160 ? 4.737 17.959 -12.999 1.00 82.50 160 ARG A C 1
ATOM 1203 O O . ARG A 1 160 ? 3.991 18.932 -12.875 1.00 82.50 160 ARG A O 1
ATOM 1210 N N . ILE A 1 161 ? 4.363 16.732 -12.642 1.00 82.38 161 ILE A N 1
ATOM 1211 C CA . ILE A 1 161 ? 3.102 16.442 -11.965 1.00 82.38 161 ILE A CA 1
ATOM 1212 C C . ILE A 1 161 ? 3.209 16.898 -10.508 1.00 82.38 161 ILE A C 1
ATOM 1214 O O . ILE A 1 161 ? 4.177 16.590 -9.818 1.00 82.38 161 ILE A O 1
ATOM 1218 N N . SER A 1 162 ? 2.206 17.627 -10.018 1.00 83.62 162 SER A N 1
ATOM 1219 C CA . SER A 1 162 ? 2.179 18.073 -8.624 1.00 83.62 162 SER A CA 1
ATOM 1220 C C . SER A 1 162 ? 1.974 16.906 -7.652 1.00 83.62 162 SER A C 1
ATOM 1222 O O . SER A 1 162 ? 1.234 15.965 -7.944 1.00 83.62 162 SER A O 1
ATOM 1224 N N . LEU A 1 163 ? 2.548 17.006 -6.447 1.00 81.00 163 LEU A N 1
ATOM 1225 C CA . LEU A 1 163 ? 2.300 16.043 -5.362 1.00 81.00 163 LEU A CA 1
ATOM 1226 C C . LEU A 1 163 ? 0.810 15.889 -5.040 1.00 81.00 163 LEU A C 1
ATOM 1228 O O . LEU A 1 163 ? 0.378 14.795 -4.707 1.00 81.00 163 LEU A O 1
ATOM 1232 N N . VAL A 1 164 ? 0.009 16.946 -5.205 1.00 79.88 164 VAL A N 1
ATOM 1233 C CA . VAL A 1 164 ? -1.452 16.887 -5.025 1.00 79.88 164 VAL A CA 1
ATOM 1234 C C . VAL A 1 164 ? -2.101 15.913 -6.009 1.00 79.88 164 VAL A C 1
ATOM 1236 O O . VAL A 1 164 ? -2.975 15.145 -5.615 1.00 79.88 164 VAL A O 1
ATOM 1239 N N . LEU A 1 165 ? -1.679 15.918 -7.279 1.00 78.00 165 LEU A N 1
ATOM 1240 C CA . LEU A 1 165 ? -2.206 14.970 -8.258 1.00 78.00 165 LEU A CA 1
ATOM 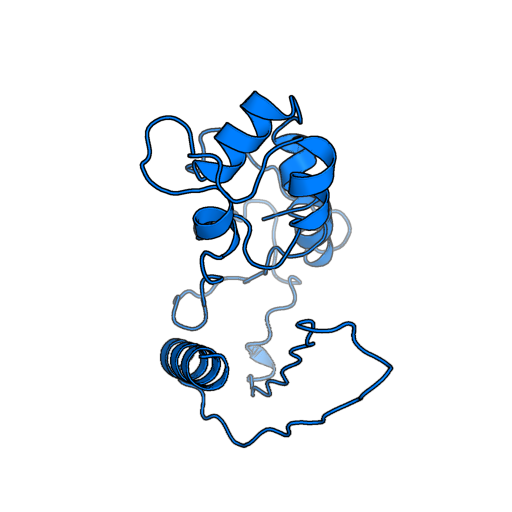1241 C C . LEU A 1 165 ? -1.705 13.551 -7.968 1.00 78.00 165 LEU A C 1
ATOM 1243 O O . LEU A 1 165 ? -2.490 12.611 -8.045 1.00 78.00 165 LEU A O 1
ATOM 1247 N N . LEU A 1 166 ? -0.433 13.396 -7.581 1.00 80.25 166 LEU A N 1
ATOM 1248 C CA . LEU A 1 166 ? 0.127 12.096 -7.188 1.00 80.25 166 LEU A CA 1
ATOM 1249 C C . LEU A 1 166 ? -0.634 11.498 -5.995 1.00 80.25 166 LEU A C 1
ATOM 1251 O O . LEU A 1 166 ? -1.024 10.333 -6.044 1.00 80.25 166 LEU A O 1
ATOM 1255 N N . ALA A 1 167 ? -0.947 12.318 -4.991 1.00 80.88 167 ALA A N 1
ATOM 1256 C CA . ALA A 1 167 ? -1.739 11.947 -3.821 1.00 80.88 167 ALA A CA 1
ATOM 1257 C C . ALA A 1 167 ? -3.207 11.616 -4.140 1.00 80.88 167 ALA A C 1
ATOM 1259 O O . ALA A 1 167 ? -3.902 11.060 -3.296 1.00 80.88 167 ALA A O 1
ATOM 1260 N N . GLY A 1 168 ? -3.708 11.966 -5.329 1.00 77.81 168 GLY A N 1
ATOM 1261 C CA . GLY A 1 168 ? -5.041 11.580 -5.804 1.00 77.81 168 GLY A CA 1
ATOM 1262 C C . GLY A 1 168 ? -5.066 10.272 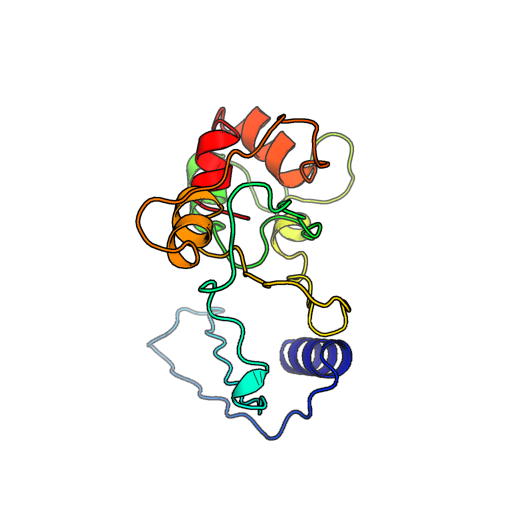-6.598 1.00 77.81 168 GLY A C 1
ATOM 1263 O O . GLY A 1 168 ? -6.122 9.857 -7.067 1.00 77.81 168 GLY A O 1
ATOM 1264 N N . VAL A 1 169 ? -3.911 9.633 -6.799 1.00 73.44 169 VAL A N 1
ATOM 1265 C CA . VAL A 1 169 ? -3.781 8.420 -7.624 1.00 73.44 169 VAL A CA 1
ATOM 1266 C C . VAL A 1 169 ? -3.037 7.309 -6.885 1.00 73.44 169 VAL A C 1
ATOM 1268 O O . VAL A 1 169 ? -3.331 6.131 -7.093 1.00 73.44 169 VAL A O 1
ATOM 1271 N N . SER A 1 170 ? -2.106 7.684 -6.013 1.00 79.50 170 SER A N 1
ATOM 1272 C CA . SER A 1 170 ? -1.260 6.805 -5.214 1.00 79.50 170 SER A CA 1
ATOM 1273 C C . SER A 1 170 ? -1.370 7.146 -3.724 1.00 79.50 170 SER A C 1
ATOM 1275 O O . SER A 1 170 ? -2.006 8.136 -3.355 1.00 79.50 170 SER A O 1
ATOM 1277 N N . ASN A 1 171 ? -0.783 6.287 -2.886 1.00 81.81 171 ASN A N 1
ATOM 1278 C CA . ASN A 1 171 ? -0.674 6.488 -1.441 1.00 81.81 171 ASN A CA 1
ATOM 1279 C C . ASN A 1 171 ? 0.115 7.742 -1.049 1.00 81.81 171 ASN A C 1
ATOM 1281 O O . ASN A 1 171 ? 1.006 8.143 -1.834 1.00 81.81 171 ASN A O 1
#

Organism: Rosa chinensis (NCBI:txid74649)